Protein AF-A0A846EGX1-F1 (afdb_monomer)

Sequence (59 aa):
MIKKGFKALVDASGYVDAIRFIRQLDNGSGDYTKERHQCLVQGTMDEIIADIKKHQESI

Secondary structure (DSSP, 8-state):
-HHHHHHHHHHHHHHHHHHHHHHHH---SS-HHHHHHHH-----HHHHHHHHHHHHHT-

Solvent-accessible surface area (backbone atoms only — not comparable to full-atom values): 3661 Å² total; per-residue (Å²): 109,68,72,59,54,53,48,54,38,29,77,72,57,35,67,71,50,33,52,51,54,53,51,73,78,40,90,76,83,83,56,65,76,64,53,44,62,73,73,67,70,76,72,57,73,65,53,51,53,50,53,53,52,56,56,58,73,73,104

Radius of gyration: 18.36 Å; Cα contacts (8 Å, |Δi|>4): 10; chains: 1; bounding box: 44×18×38 Å

pLDDT: mean 87.92, std 9.28, range [54.78, 98.06]

Structure (mmCIF, N/CA/C/O backbone):
data_AF-A0A846EGX1-F1
#
_entry.id   AF-A0A846EGX1-F1
#
loop_
_atom_site.group_PDB
_atom_site.id
_atom_site.type_symbol
_atom_site.label_atom_id
_atom_site.label_alt_id
_atom_site.label_comp_id
_atom_site.label_asym_id
_atom_site.label_entity_id
_atom_site.label_seq_id
_atom_site.pdbx_PDB_ins_code
_atom_site.Cartn_x
_atom_site.Cartn_y
_atom_site.Cartn_z
_atom_site.occupancy
_atom_site.B_iso_or_equiv
_atom_site.auth_seq_id
_atom_site.auth_comp_id
_atom_site.auth_asym_id
_atom_site.auth_atom_id
_atom_site.pdbx_PDB_model_num
ATOM 1 N N . MET A 1 1 ? 6.754 9.722 -19.158 1.00 72.56 1 MET A N 1
ATOM 2 C CA . MET A 1 1 ? 7.755 8.634 -19.227 1.00 72.56 1 MET A CA 1
ATOM 3 C C . MET A 1 1 ? 7.384 7.483 -18.292 1.00 72.56 1 MET A C 1
ATOM 5 O O . MET A 1 1 ? 7.056 6.422 -18.804 1.00 72.56 1 MET A O 1
ATOM 9 N N . ILE A 1 2 ? 7.276 7.723 -16.976 1.00 85.62 2 ILE A N 1
ATOM 10 C CA . ILE A 1 2 ? 6.888 6.728 -15.946 1.00 85.62 2 ILE A CA 1
ATOM 11 C C . ILE A 1 2 ? 5.646 5.906 -16.331 1.00 85.62 2 ILE A C 1
ATOM 13 O O . ILE A 1 2 ? 5.704 4.684 -16.353 1.00 85.62 2 ILE A O 1
ATOM 17 N N . LYS A 1 3 ? 4.544 6.560 -16.734 1.00 91.12 3 LYS A N 1
ATOM 18 C CA . LYS A 1 3 ? 3.301 5.866 -17.129 1.00 91.12 3 LYS A CA 1
ATOM 19 C C . LYS A 1 3 ? 3.489 4.871 -18.285 1.00 91.12 3 LYS A C 1
ATOM 21 O O . LYS A 1 3 ? 2.871 3.816 -18.280 1.00 91.12 3 LYS A O 1
ATOM 26 N N . LYS A 1 4 ? 4.339 5.199 -19.267 1.00 96.06 4 LYS A N 1
ATOM 27 C CA . LYS A 1 4 ? 4.617 4.322 -20.417 1.00 96.06 4 LYS A CA 1
ATOM 28 C C . LYS A 1 4 ? 5.513 3.147 -20.014 1.00 96.06 4 LYS A C 1
ATOM 30 O O . LYS A 1 4 ? 5.245 2.032 -20.435 1.00 96.06 4 LYS A O 1
ATOM 35 N N . GLY A 1 5 ? 6.518 3.388 -19.168 1.00 94.44 5 GLY A N 1
ATOM 36 C CA . GLY A 1 5 ? 7.386 2.333 -18.633 1.00 94.44 5 GLY A CA 1
ATOM 37 C C . GLY A 1 5 ? 6.629 1.353 -17.736 1.00 94.44 5 GLY A C 1
ATOM 38 O O . GLY A 1 5 ? 6.734 0.148 -17.924 1.00 94.44 5 GLY A O 1
ATOM 39 N N . PHE A 1 6 ? 5.786 1.866 -16.834 1.00 94.62 6 PHE A N 1
ATOM 40 C CA . PHE A 1 6 ? 4.928 1.024 -16.002 1.00 94.62 6 PHE A CA 1
ATOM 41 C C . PHE A 1 6 ? 3.947 0.207 -16.846 1.00 94.62 6 PHE A C 1
ATOM 43 O O . PHE A 1 6 ? 3.812 -0.990 -16.625 1.00 94.62 6 PHE A O 1
ATOM 50 N N . LYS A 1 7 ? 3.316 0.820 -17.859 1.00 97.19 7 LYS A N 1
ATOM 51 C CA . LYS A 1 7 ? 2.445 0.092 -18.789 1.00 97.19 7 LYS A CA 1
ATOM 52 C C . LYS A 1 7 ? 3.191 -1.026 -19.524 1.00 97.19 7 LYS A C 1
ATOM 54 O O . LYS A 1 7 ? 2.679 -2.132 -19.564 1.00 97.19 7 LYS A O 1
ATOM 59 N N . ALA A 1 8 ? 4.385 -0.765 -20.052 1.00 97.56 8 ALA A N 1
ATOM 60 C CA . ALA A 1 8 ? 5.178 -1.794 -20.726 1.00 97.56 8 ALA A CA 1
ATOM 61 C C . ALA A 1 8 ? 5.535 -2.961 -19.789 1.00 97.56 8 ALA A C 1
ATOM 63 O O . ALA A 1 8 ? 5.501 -4.114 -20.203 1.00 97.56 8 ALA A O 1
ATOM 64 N N . LEU A 1 9 ? 5.829 -2.664 -18.519 1.00 96.19 9 LEU A N 1
ATOM 65 C CA . LEU A 1 9 ? 6.100 -3.681 -17.507 1.00 96.19 9 LEU A CA 1
ATOM 66 C C . LEU A 1 9 ? 4.849 -4.521 -17.203 1.00 96.19 9 LEU A C 1
ATOM 68 O O . LEU A 1 9 ? 4.922 -5.743 -17.204 1.00 96.19 9 LEU A O 1
ATOM 72 N N . VAL A 1 10 ? 3.691 -3.876 -17.024 1.00 97.94 10 VAL A N 1
ATOM 73 C CA . VAL A 1 10 ? 2.400 -4.560 -16.827 1.00 97.94 10 VAL A CA 1
ATOM 74 C C . VAL A 1 10 ? 2.017 -5.404 -18.042 1.00 97.94 10 VAL A C 1
ATOM 76 O O . VAL A 1 10 ? 1.567 -6.530 -17.869 1.00 97.94 10 VAL A O 1
ATOM 79 N N . ASP A 1 11 ? 2.209 -4.892 -19.258 1.00 98.06 11 ASP A N 1
ATOM 80 C CA . ASP A 1 11 ? 1.890 -5.616 -20.492 1.00 98.06 11 ASP A CA 1
ATOM 81 C C . ASP A 1 11 ? 2.779 -6.871 -20.655 1.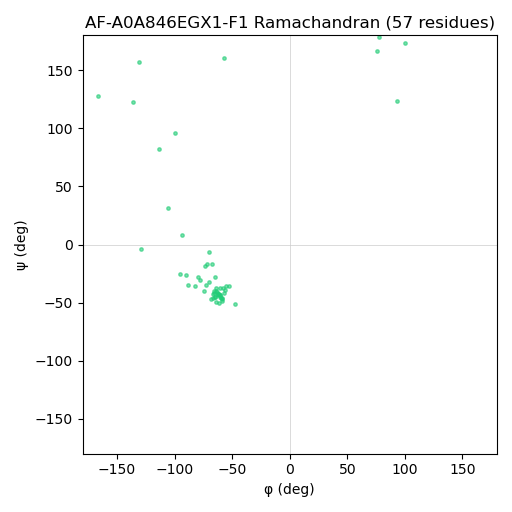00 98.06 11 ASP A C 1
ATOM 83 O O . ASP A 1 11 ? 2.346 -7.850 -21.259 1.00 98.06 11 ASP A O 1
ATOM 87 N N . ALA A 1 12 ? 3.998 -6.868 -20.099 1.00 97.75 12 ALA A N 1
ATOM 88 C CA . ALA A 1 12 ? 4.942 -7.985 -20.182 1.00 97.75 12 ALA A CA 1
ATOM 89 C C . ALA A 1 12 ? 4.797 -9.029 -19.057 1.00 97.75 12 ALA A C 1
ATOM 91 O O . ALA A 1 12 ? 5.035 -10.209 -19.306 1.00 97.75 12 ALA A O 1
ATOM 92 N N . SER A 1 13 ? 4.450 -8.620 -17.829 1.00 96.50 13 SER A N 1
ATOM 93 C CA . SER A 1 13 ? 4.455 -9.510 -16.649 1.00 96.50 13 SER A CA 1
ATOM 94 C C . SER A 1 13 ? 3.170 -9.504 -15.816 1.00 96.50 13 SER A C 1
ATOM 96 O O . SER A 1 13 ? 3.042 -10.269 -14.864 1.00 96.50 13 SER A O 1
ATOM 98 N N . GLY A 1 14 ? 2.189 -8.671 -16.155 1.00 96.81 14 GLY A N 1
ATOM 99 C CA . GLY A 1 14 ? 0.997 -8.463 -15.340 1.00 96.81 14 GLY A CA 1
ATOM 100 C C . GLY A 1 14 ? 1.254 -7.586 -14.110 1.00 96.81 14 GLY A C 1
ATOM 101 O O . GLY A 1 14 ? 2.383 -7.294 -13.719 1.00 96.81 14 GLY A O 1
ATOM 102 N N . TYR A 1 15 ? 0.174 -7.127 -13.476 1.00 96.94 15 TYR A N 1
ATOM 103 C CA . TYR A 1 15 ? 0.247 -6.128 -12.401 1.00 96.94 15 TYR A CA 1
ATOM 104 C C . TYR A 1 15 ? 1.051 -6.582 -11.180 1.00 96.94 15 TYR A C 1
ATOM 106 O O . TYR A 1 15 ? 1.824 -5.799 -10.627 1.00 96.94 15 TYR A O 1
ATOM 114 N N . VAL A 1 16 ? 0.862 -7.833 -10.751 1.00 96.56 16 VAL A N 1
ATOM 115 C CA . VAL A 1 16 ? 1.489 -8.359 -9.531 1.00 96.56 16 VAL A CA 1
ATOM 116 C C . VAL A 1 16 ? 3.008 -8.387 -9.679 1.00 96.56 16 VAL A C 1
ATOM 118 O O . VAL A 1 16 ? 3.724 -7.869 -8.818 1.00 96.56 16 VAL A O 1
ATOM 121 N N . ASP A 1 17 ? 3.501 -8.936 -10.786 1.00 96.69 17 ASP A N 1
ATOM 122 C CA . ASP A 1 17 ? 4.937 -9.082 -10.999 1.00 96.69 17 ASP A CA 1
ATOM 123 C C . ASP A 1 17 ? 5.598 -7.771 -11.421 1.00 96.69 17 ASP A C 1
ATOM 125 O O . ASP A 1 17 ? 6.725 -7.503 -11.003 1.00 96.69 17 ASP A O 1
ATOM 129 N N . ALA A 1 18 ? 4.884 -6.887 -12.124 1.00 95.69 18 ALA A N 1
ATOM 130 C CA . ALA A 1 18 ? 5.354 -5.530 -12.391 1.00 95.69 18 ALA A CA 1
ATOM 131 C C . ALA A 1 18 ? 5.622 -4.740 -11.097 1.00 95.69 18 ALA A C 1
ATOM 133 O O . ALA A 1 18 ? 6.678 -4.122 -10.943 1.00 95.69 18 ALA A O 1
ATOM 134 N N . ILE A 1 19 ? 4.699 -4.788 -10.130 1.00 93.06 19 ILE A N 1
ATOM 135 C CA . ILE A 1 19 ? 4.879 -4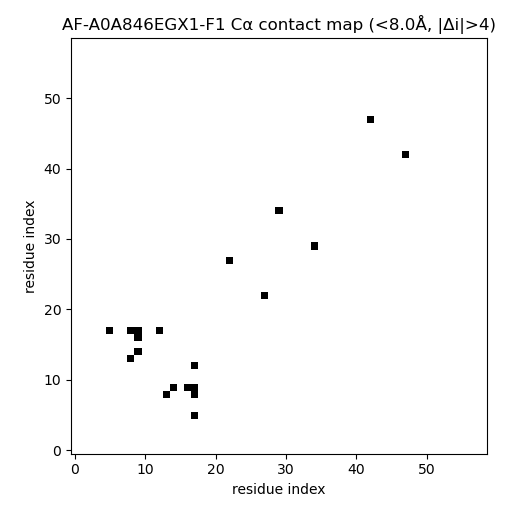.117 -8.833 1.00 93.06 19 ILE A CA 1
ATOM 136 C C . ILE A 1 19 ? 6.018 -4.765 -8.039 1.00 93.06 19 ILE A C 1
ATOM 138 O O . ILE A 1 19 ? 6.839 -4.056 -7.454 1.00 93.06 19 ILE A O 1
ATOM 142 N N . ARG A 1 20 ? 6.097 -6.103 -8.022 1.00 93.06 20 ARG A N 1
ATOM 143 C CA . ARG A 1 20 ? 7.172 -6.820 -7.321 1.00 93.06 20 ARG A CA 1
ATOM 144 C C . ARG A 1 20 ? 8.549 -6.464 -7.887 1.00 93.06 20 ARG A C 1
ATOM 146 O O . ARG A 1 20 ? 9.452 -6.214 -7.097 1.00 93.06 20 ARG A O 1
ATOM 153 N N . PHE A 1 21 ? 8.691 -6.393 -9.211 1.00 93.31 21 PHE A N 1
ATOM 154 C CA . PHE A 1 21 ? 9.937 -6.001 -9.875 1.00 93.31 21 PHE A CA 1
ATOM 155 C C . PHE A 1 21 ? 10.395 -4.598 -9.456 1.00 93.31 21 PHE A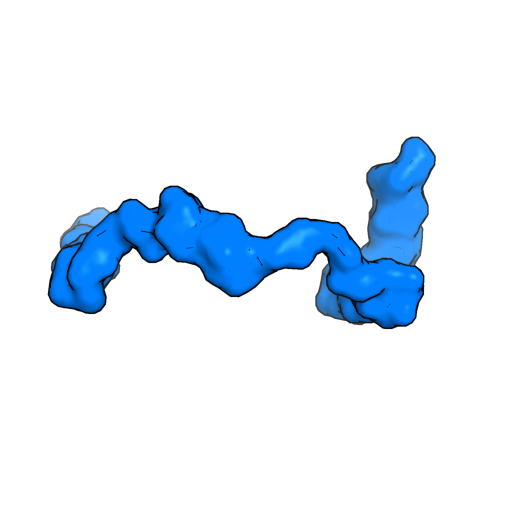 C 1
ATOM 157 O O . PHE A 1 21 ? 11.544 -4.414 -9.069 1.00 93.31 21 PHE A O 1
ATOM 164 N N . ILE A 1 22 ? 9.487 -3.616 -9.449 1.00 92.12 22 ILE A N 1
ATOM 165 C CA . ILE A 1 22 ? 9.816 -2.244 -9.028 1.00 92.12 22 ILE A CA 1
ATOM 166 C C . ILE A 1 22 ? 10.307 -2.219 -7.575 1.00 92.12 22 ILE A C 1
ATOM 168 O O . ILE A 1 22 ? 11.322 -1.594 -7.282 1.00 92.12 22 ILE A O 1
ATOM 172 N N . ARG A 1 23 ? 9.643 -2.963 -6.681 1.00 89.81 23 ARG A N 1
ATOM 173 C CA . ARG A 1 23 ? 10.012 -3.048 -5.257 1.00 89.81 23 ARG A CA 1
ATOM 174 C C . ARG A 1 23 ? 11.343 -3.754 -4.981 1.00 89.81 23 ARG A C 1
ATOM 176 O O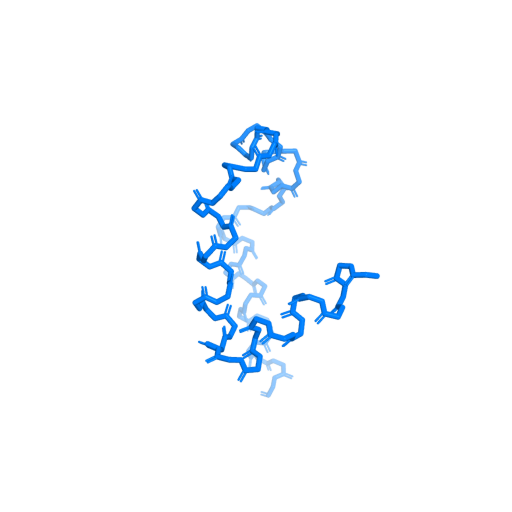 . ARG A 1 23 ? 11.850 -3.656 -3.872 1.00 89.81 23 ARG A O 1
ATOM 183 N N . GLN A 1 24 ? 11.885 -4.506 -5.938 1.00 91.56 24 GLN A N 1
ATOM 184 C CA . GLN A 1 24 ? 13.223 -5.098 -5.813 1.00 91.56 24 GLN A CA 1
ATOM 185 C C . GLN A 1 24 ? 14.328 -4.083 -6.121 1.00 91.56 24 GLN A C 1
ATOM 187 O O . GLN A 1 24 ? 15.440 -4.223 -5.622 1.00 91.56 24 GLN A O 1
ATOM 192 N N . LEU A 1 25 ? 14.028 -3.086 -6.956 1.00 89.75 25 LEU A N 1
ATOM 193 C CA . LEU A 1 25 ? 14.970 -2.038 -7.353 1.00 89.75 25 LEU A CA 1
ATOM 194 C C . LEU A 1 25 ? 14.926 -0.834 -6.411 1.00 89.75 25 LEU A C 1
ATOM 196 O O . LEU A 1 25 ? 15.912 -0.111 -6.291 1.00 89.75 25 LEU A O 1
ATOM 200 N N . ASP A 1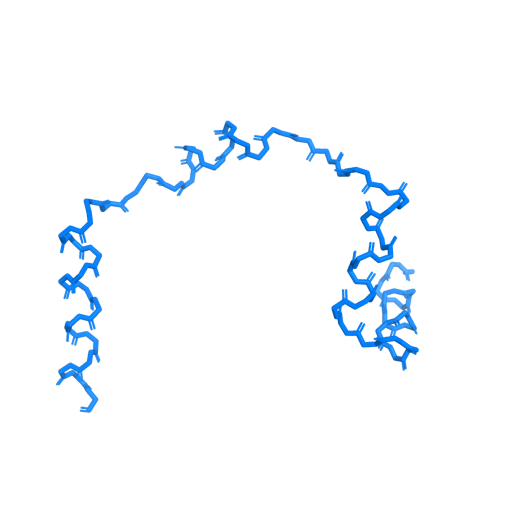 26 ? 13.787 -0.627 -5.757 1.00 84.50 26 ASP A N 1
ATOM 201 C CA . ASP A 1 26 ? 13.549 0.470 -4.835 1.00 84.50 26 ASP A CA 1
ATOM 202 C C . ASP A 1 26 ? 12.822 -0.049 -3.588 1.00 84.50 26 ASP A C 1
ATOM 204 O O . ASP A 1 26 ? 11.726 -0.608 -3.673 1.00 84.50 26 ASP A O 1
ATOM 208 N N . ASN A 1 27 ? 13.425 0.166 -2.418 1.00 79.12 27 ASN A N 1
ATOM 209 C CA . ASN A 1 27 ? 12.821 -0.180 -1.130 1.00 79.12 27 ASN A CA 1
ATOM 210 C C . ASN A 1 27 ? 11.633 0.733 -0.772 1.00 79.12 27 ASN A C 1
ATOM 212 O O . ASN A 1 27 ? 10.930 0.475 0.208 1.00 79.12 27 ASN A O 1
ATOM 216 N N . GLY A 1 28 ? 11.395 1.776 -1.569 1.00 80.38 28 GLY A N 1
ATOM 217 C CA . GLY A 1 28 ? 10.474 2.852 -1.266 1.00 80.38 28 GLY A CA 1
ATOM 218 C C . GLY A 1 28 ? 11.074 3.838 -0.266 1.00 80.38 28 GLY A C 1
ATOM 219 O O . GLY A 1 28 ? 12.190 3.688 0.232 1.00 80.38 28 GLY A O 1
ATOM 220 N N . SER A 1 29 ? 10.298 4.869 0.042 1.00 85.38 29 SER A N 1
ATOM 221 C CA . SER A 1 29 ? 10.649 5.915 1.000 1.00 85.38 29 SER A CA 1
ATOM 222 C C . SER A 1 29 ? 9.509 6.133 1.988 1.00 85.38 29 SER A C 1
ATOM 224 O O . SER A 1 29 ? 8.353 5.891 1.647 1.00 85.38 29 SER A O 1
ATOM 226 N N . GLY A 1 30 ? 9.829 6.670 3.164 1.00 88.50 30 GLY A N 1
ATOM 227 C CA . GLY A 1 30 ? 8.852 6.960 4.215 1.00 88.50 30 GLY A CA 1
ATOM 228 C C . GLY A 1 30 ? 8.821 5.897 5.309 1.00 88.50 30 GLY A C 1
ATOM 229 O O . GLY A 1 30 ? 9.483 4.860 5.227 1.00 88.50 30 GLY A O 1
ATOM 230 N N . ASP A 1 31 ? 8.057 6.180 6.360 1.00 88.38 31 ASP A N 1
ATOM 231 C CA . ASP A 1 31 ? 7.853 5.269 7.486 1.00 88.38 31 ASP A CA 1
ATOM 232 C C . ASP A 1 31 ? 6.390 4.840 7.481 1.00 88.38 31 ASP A C 1
ATOM 234 O O . ASP A 1 31 ? 5.559 5.398 8.197 1.00 88.38 31 ASP A O 1
ATOM 238 N N . TYR A 1 32 ? 6.071 3.843 6.646 1.00 84.88 32 TYR A N 1
ATOM 239 C CA . TYR A 1 32 ? 4.702 3.334 6.517 1.00 84.88 32 TYR A CA 1
ATOM 240 C C . TYR A 1 32 ? 4.111 2.953 7.875 1.00 84.88 32 TYR A C 1
ATOM 242 O O . TYR A 1 32 ? 2.929 3.176 8.113 1.00 84.88 32 TYR A O 1
ATOM 250 N N . THR A 1 33 ? 4.922 2.416 8.790 1.00 84.75 33 THR A N 1
ATOM 251 C CA . THR A 1 33 ? 4.459 2.070 10.133 1.00 84.75 33 THR A CA 1
ATOM 252 C C . THR A 1 33 ? 3.981 3.314 10.870 1.00 84.75 33 THR A C 1
ATOM 254 O O . THR A 1 33 ? 2.858 3.307 11.367 1.00 84.75 33 THR A O 1
ATOM 257 N N . LYS A 1 34 ? 4.764 4.398 10.912 1.00 86.88 34 LYS A N 1
ATOM 258 C CA . LYS A 1 34 ? 4.339 5.648 11.569 1.00 86.88 34 LYS A CA 1
ATOM 259 C C . LYS A 1 34 ? 3.201 6.348 10.830 1.00 86.88 34 LYS A C 1
ATOM 261 O O . LYS A 1 34 ? 2.217 6.729 11.458 1.00 86.88 34 LYS A O 1
ATOM 266 N N . GLU A 1 35 ? 3.310 6.485 9.514 1.00 88.38 35 GLU A N 1
ATOM 267 C CA . GLU A 1 35 ? 2.337 7.193 8.672 1.00 88.38 35 GLU A CA 1
ATOM 268 C C . GLU A 1 35 ? 0.969 6.500 8.685 1.00 88.38 35 GLU A C 1
ATOM 270 O O . GLU A 1 35 ? -0.069 7.154 8.787 1.00 88.38 35 GLU A O 1
ATOM 275 N N . ARG A 1 36 ? 0.942 5.159 8.708 1.00 85.06 36 ARG A N 1
ATOM 276 C CA . ARG A 1 36 ? -0.298 4.384 8.836 1.00 85.06 36 ARG A CA 1
ATOM 277 C C . ARG A 1 36 ? -1.079 4.771 10.087 1.00 85.06 36 ARG A C 1
ATOM 279 O O . ARG A 1 36 ? -2.295 4.857 10.019 1.00 85.06 36 ARG A O 1
ATOM 286 N N . HIS A 1 37 ? -0.424 5.036 11.213 1.00 81.56 37 HIS A N 1
ATOM 287 C CA . HIS A 1 37 ? -1.135 5.401 12.444 1.00 81.56 37 HIS A CA 1
ATOM 288 C C . HIS A 1 37 ? -1.733 6.814 12.390 1.00 81.56 37 HIS A C 1
ATOM 290 O O . HIS A 1 37 ? -2.610 7.122 13.184 1.00 81.56 37 HIS A O 1
ATOM 296 N N . GLN A 1 38 ? -1.301 7.671 11.463 1.00 82.06 38 GLN A N 1
ATOM 297 C CA . GLN A 1 38 ? -1.875 9.008 11.284 1.00 82.06 38 GLN A CA 1
ATOM 298 C C . GLN A 1 38 ? -3.146 8.967 10.430 1.00 82.06 38 GLN A C 1
ATOM 300 O O . GLN A 1 38 ? -4.084 9.718 10.681 1.00 82.06 38 GLN A O 1
ATOM 305 N N . CYS A 1 39 ? -3.186 8.083 9.429 1.00 71.69 39 CYS A N 1
ATOM 306 C CA . CYS A 1 39 ? -4.320 7.966 8.508 1.00 71.69 39 CYS A CA 1
ATOM 307 C C . CYS A 1 39 ? -5.335 6.887 8.911 1.00 71.69 39 CYS A C 1
ATOM 309 O O . CYS A 1 39 ? -6.494 6.966 8.520 1.00 71.69 39 CYS A O 1
ATOM 311 N N . LEU A 1 40 ? -4.907 5.867 9.659 1.00 72.88 40 LEU A N 1
ATOM 312 C CA . LEU A 1 40 ? -5.681 4.654 9.951 1.00 72.88 40 LEU A CA 1
ATOM 313 C C . LEU A 1 40 ? -6.206 4.638 11.396 1.00 72.88 40 LEU A C 1
ATOM 315 O O . LEU A 1 40 ? -6.351 3.581 12.006 1.00 72.88 40 LEU A O 1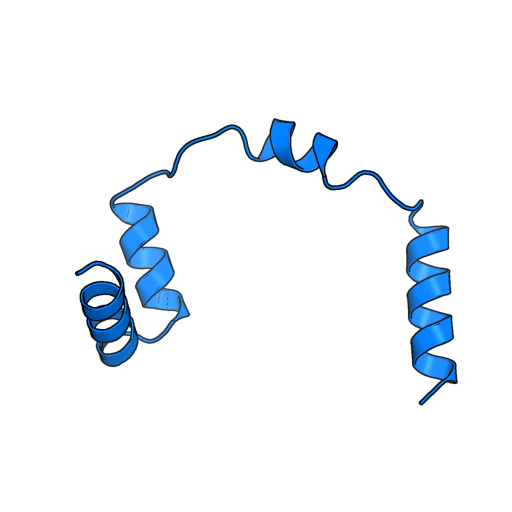
ATOM 319 N N . VAL A 1 41 ? -6.498 5.821 11.940 1.00 64.75 41 VAL A N 1
ATOM 320 C CA . VAL A 1 41 ? -7.305 5.979 13.153 1.00 64.75 41 VAL A CA 1
ATOM 321 C C . VAL A 1 41 ? -8.710 6.339 12.712 1.00 64.75 41 VAL A C 1
ATOM 323 O O . VAL A 1 41 ? -8.993 7.504 12.448 1.00 64.75 41 VAL A O 1
ATOM 326 N N . GLN A 1 42 ? -9.577 5.337 12.625 1.00 70.69 42 GLN A N 1
ATOM 327 C CA . GLN A 1 42 ? -11.017 5.506 12.789 1.00 70.69 42 GLN A CA 1
ATOM 328 C C . GLN A 1 42 ? -11.663 4.134 12.950 1.00 70.69 42 GLN A C 1
ATOM 330 O O . GLN A 1 42 ? -11.443 3.240 12.136 1.00 70.69 42 GLN A O 1
ATOM 335 N N . GLY A 1 43 ? -12.451 3.994 14.011 1.00 72.19 43 GLY A N 1
ATOM 336 C CA . GLY A 1 43 ? -13.228 2.797 14.282 1.00 72.19 43 GLY A CA 1
ATOM 337 C C . GLY A 1 43 ? -12.521 1.780 15.178 1.00 72.19 43 GLY A C 1
ATOM 338 O O . GLY A 1 43 ? -11.444 1.271 14.874 1.00 72.19 43 GLY A O 1
ATOM 339 N N . THR A 1 44 ? -13.165 1.437 16.282 1.00 86.31 44 THR A N 1
ATOM 340 C CA . THR A 1 44 ? -13.040 0.140 16.940 1.00 86.31 44 THR A CA 1
ATOM 341 C C . THR A 1 44 ? -13.413 -0.981 15.966 1.00 86.31 44 THR A C 1
ATOM 343 O O . THR A 1 44 ? -14.114 -0.775 14.973 1.00 86.31 44 THR A O 1
ATOM 346 N N . MET A 1 45 ? -12.972 -2.203 16.267 1.00 86.56 45 MET A N 1
ATOM 347 C CA . MET A 1 45 ? -13.381 -3.379 15.496 1.00 86.56 45 MET A CA 1
ATOM 348 C C . MET A 1 45 ? -14.912 -3.511 15.434 1.00 86.56 45 MET A C 1
ATOM 350 O O . MET A 1 45 ? -15.455 -3.873 14.394 1.00 86.56 45 MET A O 1
ATOM 354 N N . ASP A 1 46 ? -15.608 -3.156 16.515 1.00 92.25 46 ASP A N 1
ATOM 355 C CA . ASP A 1 46 ? -17.069 -3.203 16.578 1.00 92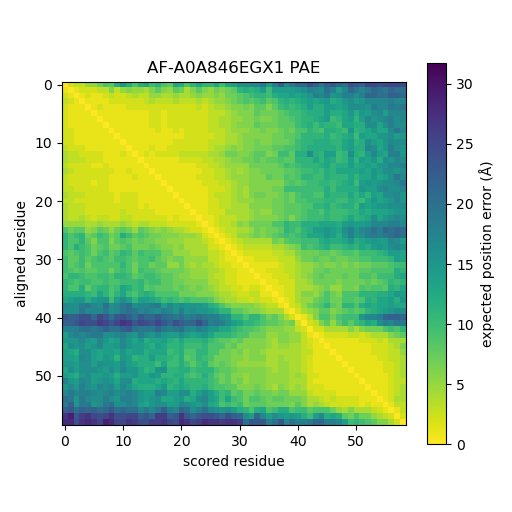.25 46 ASP A CA 1
ATOM 356 C C . ASP A 1 46 ? -17.725 -2.207 15.611 1.00 92.25 46 ASP A C 1
ATOM 358 O O . ASP A 1 46 ? -18.687 -2.563 14.931 1.00 92.25 46 ASP A O 1
ATOM 362 N N . GLU A 1 47 ? -17.180 -0.993 15.482 1.00 90.88 47 GLU A N 1
ATOM 363 C CA . GLU A 1 47 ? -17.659 0.011 14.517 1.00 90.88 47 GLU A CA 1
ATOM 364 C C . GLU A 1 47 ? -17.467 -0.458 13.069 1.00 90.88 47 GLU A C 1
ATOM 366 O O . GLU A 1 47 ? -18.369 -0.306 12.246 1.00 90.88 47 GLU A O 1
ATOM 371 N N . ILE A 1 48 ? -16.336 -1.106 12.770 1.00 90.75 48 ILE A N 1
ATOM 372 C CA . ILE A 1 48 ? -16.069 -1.684 11.444 1.00 90.75 48 ILE A CA 1
ATOM 373 C C . ILE A 1 48 ? -17.056 -2.822 11.142 1.00 90.75 48 ILE A C 1
ATOM 375 O O . ILE A 1 48 ? -17.626 -2.882 10.053 1.00 90.75 48 ILE A O 1
ATOM 379 N N . ILE A 1 49 ? -17.288 -3.724 12.102 1.00 93.44 49 ILE A N 1
ATOM 380 C CA . ILE A 1 49 ? -18.235 -4.838 11.943 1.00 93.44 49 ILE A CA 1
ATOM 381 C C . ILE A 1 49 ? -19.664 -4.317 11.752 1.00 93.44 49 ILE A C 1
ATOM 383 O O . ILE A 1 49 ? -20.406 -4.857 10.928 1.00 93.44 49 ILE A O 1
ATOM 387 N N . ALA A 1 50 ? -20.058 -3.283 12.497 1.00 93.44 50 ALA A 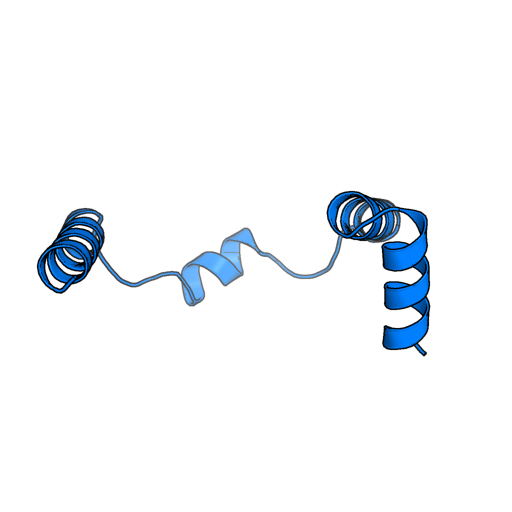N 1
ATOM 388 C CA . ALA A 1 50 ? -21.366 -2.657 12.353 1.00 93.44 50 ALA A CA 1
ATOM 389 C C . ALA A 1 50 ? -21.551 -2.049 10.954 1.00 93.44 50 ALA A C 1
ATOM 391 O O . ALA A 1 50 ? -22.599 -2.254 10.337 1.00 93.44 50 ALA A O 1
ATOM 392 N N . ASP A 1 51 ? -20.530 -1.368 10.427 1.00 91.38 51 ASP A N 1
ATOM 393 C CA . ASP A 1 51 ? -20.588 -0.768 9.093 1.00 91.38 51 ASP A CA 1
ATOM 394 C C . ASP A 1 51 ? -20.689 -1.829 7.986 1.00 91.38 51 ASP A C 1
ATOM 396 O O . ASP A 1 51 ? -21.520 -1.710 7.085 1.00 91.38 51 ASP A O 1
ATOM 400 N N . ILE A 1 52 ? -19.931 -2.928 8.093 1.00 93.81 52 ILE A N 1
ATOM 401 C CA . ILE A 1 52 ? -20.025 -4.061 7.155 1.00 93.81 52 ILE A CA 1
ATOM 402 C C . ILE A 1 52 ? -21.443 -4.646 7.141 1.00 93.81 52 ILE A C 1
ATOM 404 O O . ILE A 1 52 ? -22.013 -4.837 6.066 1.00 93.81 52 ILE A O 1
ATOM 408 N N . LYS A 1 53 ? -22.029 -4.910 8.318 1.00 95.25 53 LYS A N 1
ATOM 409 C CA . LYS A 1 53 ? -23.389 -5.470 8.426 1.00 95.25 53 LYS A CA 1
ATOM 410 C C . LYS A 1 53 ? -24.432 -4.547 7.804 1.00 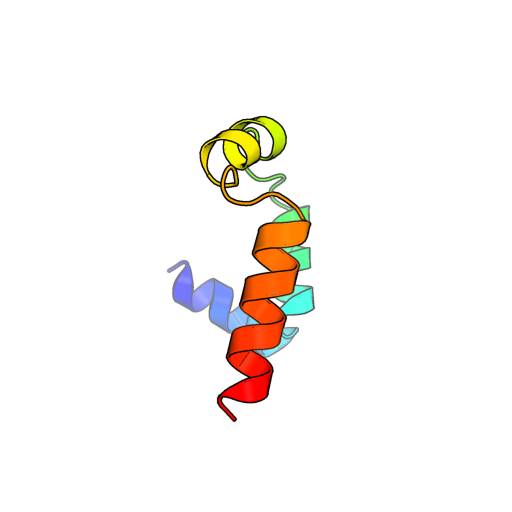95.25 53 LYS A C 1
ATOM 412 O O . LYS A 1 53 ? -25.245 -5.001 7.005 1.00 95.25 53 LYS A O 1
ATOM 417 N N . LYS A 1 54 ? -24.349 -3.244 8.092 1.00 93.94 54 LYS A N 1
ATOM 418 C CA . LYS A 1 54 ? -25.240 -2.232 7.511 1.00 93.94 54 LYS A CA 1
ATOM 419 C C . LYS A 1 54 ? -25.199 -2.237 5.980 1.00 93.94 54 LYS A C 1
ATOM 421 O O . LYS A 1 54 ? -26.240 -2.127 5.340 1.00 93.94 54 LYS A O 1
ATOM 426 N N . HIS A 1 55 ? -24.014 -2.372 5.385 1.00 91.12 55 HIS A N 1
ATOM 427 C CA . HIS A 1 55 ? -23.877 -2.430 3.927 1.00 91.12 55 HIS A CA 1
ATOM 428 C C . HIS A 1 55 ? -24.419 -3.733 3.329 1.00 91.12 55 HIS A C 1
ATOM 430 O O . HIS A 1 55 ? -24.936 -3.707 2.219 1.00 91.12 55 HIS A O 1
ATOM 436 N N . GLN A 1 56 ? -24.332 -4.856 4.045 1.00 89.06 56 GLN A N 1
ATOM 437 C CA . GLN A 1 56 ? -24.884 -6.140 3.597 1.00 89.06 56 GLN A CA 1
ATOM 438 C C . GLN A 1 56 ? -26.415 -6.186 3.655 1.00 89.06 56 GLN A C 1
ATOM 440 O O . GLN A 1 56 ? -27.028 -6.802 2.794 1.00 89.06 56 GLN A O 1
ATOM 445 N N . GLU A 1 57 ? -27.028 -5.536 4.645 1.00 82.12 57 GLU A N 1
ATOM 446 C CA . GLU A 1 57 ? -28.492 -5.454 4.792 1.00 82.12 57 GLU A CA 1
ATOM 447 C C . GLU A 1 57 ? -29.146 -4.508 3.775 1.00 82.12 57 GLU A C 1
ATOM 449 O O . GLU A 1 57 ? -30.352 -4.571 3.547 1.00 82.12 57 GLU A O 1
ATOM 454 N N . SER A 1 58 ? -28.356 -3.615 3.177 1.00 68.94 58 SER A N 1
ATOM 455 C CA . SER A 1 58 ? -28.823 -2.619 2.214 1.00 68.94 58 SER A CA 1
ATOM 456 C C . SER A 1 58 ? -28.704 -3.077 0.747 1.00 68.94 58 SER A C 1
ATOM 458 O O . SER A 1 58 ? -28.905 -2.247 -0.146 1.00 68.94 58 SER A O 1
ATOM 460 N N . ILE A 1 59 ? -28.368 -4.353 0.508 1.00 54.78 59 ILE A N 1
ATOM 461 C CA . ILE A 1 59 ? -28.278 -5.019 -0.807 1.00 54.78 59 ILE A CA 1
ATOM 462 C C . ILE A 1 59 ? -29.419 -6.026 -0.955 1.00 54.78 59 ILE A C 1
ATOM 464 O O . ILE A 1 59 ? -29.671 -6.779 0.010 1.00 54.78 59 ILE A O 1
#

Mean predicted aligned error: 8.5 Å

Foldseek 3Di:
DVVVVLVVLCVVPNDVVSVVVVCVVPVDDDDCVVVCVVVVPDDDPVRVVVVVVVVVVVD